Protein AF-A0A0C9ZSY1-F1 (afdb_monomer)

Sequence (92 aa):
MPYTKNSYRRTLRGFKLHNLWAEKHTRAFLDLKAVPVSKPILQAPQYDGSNFVVTSDGCMEGFAAVLSQRVHTQNPSGKWTERLHPIAFASK

Radius of gyration: 19.06 Å; Cα contacts (8 Å, |Δi|>4): 98; chains: 1; bounding box: 41×35×49 Å

pLDDT: mean 91.31, std 8.35, range [53.06, 98.31]

Solvent-accessible surface area (backbone atoms only — not comparable to full-atom values): 5719 Å² total; per-residue (Å²): 133,87,84,47,76,66,58,51,52,50,52,59,72,66,62,70,56,73,91,72,62,47,70,71,52,56,51,53,50,50,52,60,58,47,49,64,76,26,80,87,46,33,40,80,87,69,91,82,80,67,66,77,46,79,51,72,54,73,58,99,90,37,39,37,37,38,37,26,36,73,44,81,45,68,46,99,87,71,49,78,44,77,44,81,29,43,57,48,76,50,75,86

Mean predicted aligned error: 7.26 Å

Nearest PDB structures (foldseek):
  1i3s-assembly2_B  TM=4.459E-01  e=7.425E-01  Autographa californica nucleopolyhedrovirus
  1i4e-assembly1_A  TM=4.531E-01  e=2.472E+00  Autographa californica nucleopolyhedrovirus
  1i3s-assembly1_A  TM=4.491E-01  e=2.472E+00  Autographa californica nucleopolyhedrovirus
  8fl0-assembly1_ND  TM=3.545E-01  e=3.109E+00  Homo sapiens

Organism: NCBI:txid930992

Secondary structure (DSSP, 8-state):
-PPPHHHHHHHHHH--GGGT--HHHHHHHHHHHHGGGSTTTS-----SSPPEEEEEEEETTEEEEEEEEEEEEE-TTS-EEEEEEEEEEEE-

InterPro domains:
  IPR041577 Reverse transcriptase/retrotransposon-derived protein, RNase H-like domain [PF17919] (21-92)
  IPR043502 DNA/RNA polymerase superfamily [SSF56672] (6-91)

Foldseek 3Di:
DDDDPVNVVVVVVPDDCPVVDDPVNVVVVVVVVVVCVDPPQADADDPPPFDWDKDKDDDPVWIKIWIWTWDWDQDPVRDIDIDIHTHDIDID

Structure (mmCIF, N/CA/C/O backbone):
data_AF-A0A0C9ZSY1-F1
#
_entry.id   AF-A0A0C9ZSY1-F1
#
loop_
_atom_site.group_PDB
_atom_site.id
_atom_site.type_symbol
_atom_site.label_atom_id
_atom_site.label_alt_id
_atom_site.label_comp_id
_atom_site.label_asym_id
_atom_site.label_entity_id
_atom_site.label_seq_id
_atom_site.pdbx_PDB_ins_code
_atom_site.Cartn_x
_atom_site.Cartn_y
_atom_site.Cartn_z
_atom_site.occupancy
_atom_site.B_iso_or_equiv
_atom_site.auth_seq_id
_atom_site.auth_comp_id
_atom_site.auth_asym_id
_atom_site.auth_atom_id
_atom_site.pdbx_PDB_model_num
ATOM 1 N N . MET A 1 1 ? 24.385 25.039 -14.041 1.00 53.06 1 MET A N 1
ATOM 2 C CA . MET A 1 1 ? 23.322 24.956 -15.068 1.00 53.06 1 MET A CA 1
ATOM 3 C C . MET A 1 1 ? 22.028 24.507 -14.397 1.00 53.06 1 MET A C 1
ATOM 5 O O . MET A 1 1 ? 22.033 23.408 -13.851 1.00 53.06 1 MET A O 1
ATOM 9 N N . PRO A 1 2 ? 20.962 25.322 -14.348 1.00 63.16 2 PRO A N 1
ATOM 10 C CA . PRO A 1 2 ? 19.705 24.909 -13.725 1.00 63.16 2 PRO A CA 1
ATOM 11 C C . PRO A 1 2 ? 18.953 23.917 -14.629 1.00 63.16 2 PRO A C 1
ATOM 13 O O . PRO A 1 2 ? 18.865 24.107 -15.842 1.00 63.16 2 PRO A O 1
ATOM 16 N N . TYR A 1 3 ? 18.428 22.837 -14.048 1.00 72.12 3 TYR A N 1
ATOM 17 C CA . TYR A 1 3 ? 17.617 21.851 -14.767 1.00 72.12 3 TYR A CA 1
ATOM 18 C C . TYR A 1 3 ? 16.216 22.406 -15.056 1.00 72.12 3 TYR A C 1
ATOM 20 O O . TYR A 1 3 ? 15.571 22.964 -14.172 1.00 72.12 3 TYR A O 1
ATOM 28 N N . THR A 1 4 ? 15.714 22.209 -16.278 1.00 83.88 4 THR A N 1
ATOM 29 C CA . THR A 1 4 ? 14.318 22.504 -16.629 1.00 83.88 4 THR A CA 1
ATOM 30 C C . THR A 1 4 ? 13.476 21.232 -16.514 1.00 83.88 4 THR A C 1
ATOM 32 O O . THR A 1 4 ? 13.973 20.117 -16.676 1.00 83.88 4 THR A O 1
ATOM 35 N N . LYS A 1 5 ? 12.165 21.366 -16.273 1.00 81.62 5 LYS A N 1
ATOM 36 C CA . LYS A 1 5 ? 11.235 20.221 -16.167 1.00 81.62 5 LYS A CA 1
ATOM 37 C C . LYS A 1 5 ? 11.304 19.288 -17.387 1.00 81.62 5 LYS A C 1
ATOM 39 O O . LYS A 1 5 ? 11.187 18.071 -17.250 1.00 81.62 5 LYS A O 1
ATOM 44 N N . ASN A 1 6 ? 11.530 19.855 -18.573 1.00 79.69 6 ASN A N 1
ATOM 45 C CA . ASN A 1 6 ? 11.657 19.103 -19.819 1.00 79.69 6 ASN A CA 1
ATOM 46 C C . ASN A 1 6 ? 12.997 18.366 -19.929 1.00 79.69 6 ASN A C 1
ATOM 48 O O . ASN A 1 6 ? 12.999 17.201 -20.330 1.00 79.69 6 ASN A O 1
ATOM 52 N N . SER A 1 7 ? 14.117 18.990 -19.538 1.00 80.50 7 SER A N 1
ATOM 53 C CA . SER A 1 7 ? 15.414 18.302 -19.542 1.00 80.50 7 SER A CA 1
ATOM 54 C C . SER A 1 7 ? 15.432 17.159 -18.527 1.00 80.50 7 SER A C 1
ATOM 56 O O . SER A 1 7 ? 15.833 16.051 -18.871 1.00 80.50 7 SER A O 1
ATOM 58 N N . TYR A 1 8 ? 14.870 17.376 -17.334 1.00 77.06 8 TYR A N 1
ATOM 59 C CA . TYR A 1 8 ? 14.717 16.344 -16.307 1.00 77.06 8 TYR A CA 1
ATOM 60 C C . TYR A 1 8 ? 13.889 15.141 -16.792 1.00 77.06 8 TYR A C 1
ATOM 62 O O . TYR A 1 8 ? 14.330 13.995 -16.699 1.00 77.06 8 TYR A O 1
ATOM 70 N N . ARG A 1 9 ? 12.713 15.387 -17.390 1.00 81.94 9 AR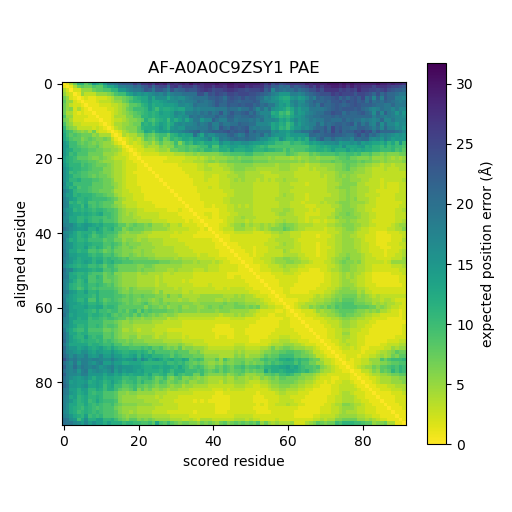G A N 1
ATOM 71 C CA . ARG A 1 9 ? 11.850 14.327 -17.947 1.00 81.94 9 ARG A CA 1
ATOM 72 C C . ARG A 1 9 ? 12.532 13.528 -19.054 1.00 81.94 9 ARG A C 1
ATOM 74 O O . ARG A 1 9 ? 12.360 12.312 -19.120 1.00 81.94 9 ARG A O 1
ATOM 81 N N . ARG A 1 10 ? 13.294 14.193 -19.924 1.00 79.75 10 ARG A N 1
ATOM 82 C CA . ARG A 1 10 ? 14.031 13.536 -21.010 1.00 79.75 10 ARG A CA 1
ATOM 83 C C . ARG A 1 10 ? 15.132 12.627 -20.463 1.00 79.75 10 ARG A C 1
ATOM 85 O O . ARG A 1 10 ? 15.236 11.489 -20.914 1.00 79.75 10 ARG A O 1
ATOM 92 N N . THR A 1 11 ? 15.881 13.090 -19.463 1.00 78.75 11 THR A N 1
ATOM 93 C CA . THR A 1 11 ? 16.916 12.292 -18.789 1.00 78.75 11 THR A CA 1
ATOM 94 C C . THR A 1 11 ? 16.324 11.054 -18.117 1.00 78.75 11 THR A C 1
ATOM 96 O O . THR A 1 11 ? 16.812 9.951 -18.350 1.00 78.75 11 THR A O 1
ATOM 99 N N . LEU A 1 12 ? 15.223 11.196 -17.367 1.00 77.94 12 LEU A N 1
ATOM 100 C CA . LEU A 1 12 ? 14.553 10.052 -16.736 1.00 77.94 12 LEU A CA 1
ATOM 101 C C . LEU A 1 12 ? 14.025 9.030 -17.751 1.00 77.94 12 LEU A C 1
ATOM 103 O O . LEU A 1 12 ? 14.135 7.830 -17.526 1.00 77.94 12 LEU A O 1
ATOM 107 N N . ARG A 1 13 ? 13.471 9.481 -18.883 1.00 77.00 13 ARG A N 1
ATOM 108 C CA . ARG A 1 13 ? 12.982 8.573 -19.938 1.00 77.00 13 ARG A CA 1
ATOM 109 C C . ARG A 1 13 ? 14.113 7.819 -20.647 1.00 77.00 13 ARG A C 1
ATOM 111 O O . ARG A 1 13 ? 13.900 6.689 -21.096 1.00 77.00 13 ARG A O 1
ATOM 118 N N . GLY A 1 14 ? 15.282 8.452 -20.770 1.00 71.31 14 GLY A N 1
ATOM 119 C CA . GLY A 1 14 ? 16.465 7.896 -21.429 1.00 71.31 14 GLY A CA 1
ATOM 120 C C . GLY A 1 14 ? 17.273 6.935 -20.556 1.00 71.31 14 GLY A C 1
ATOM 121 O O . GLY A 1 14 ? 17.901 6.022 -21.087 1.00 71.31 14 GLY A O 1
ATOM 122 N N . PHE A 1 15 ? 17.238 7.092 -19.231 1.00 76.00 15 PHE A N 1
ATOM 123 C CA . PHE A 1 15 ? 17.957 6.207 -18.319 1.00 76.00 15 PHE A CA 1
ATOM 124 C C . PHE A 1 15 ? 17.249 4.849 -18.208 1.00 76.00 15 PHE A C 1
ATOM 126 O O . PHE A 1 15 ? 16.235 4.698 -17.52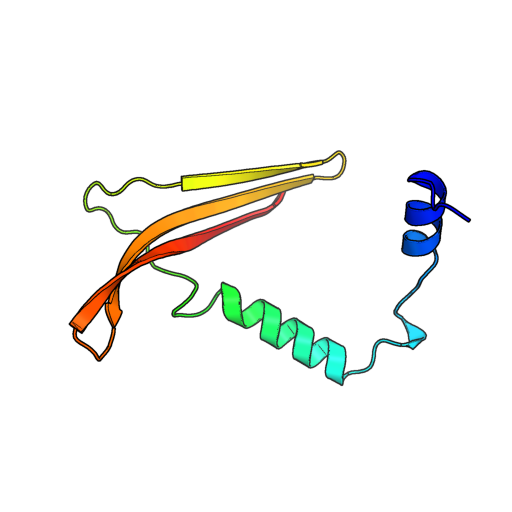7 1.00 76.00 15 PHE A O 1
ATOM 133 N N . LYS A 1 16 ? 17.766 3.841 -18.917 1.00 78.75 16 LYS A N 1
ATOM 134 C CA . LYS A 1 16 ? 17.229 2.477 -18.891 1.00 78.75 16 LYS A CA 1
ATOM 135 C C . LYS A 1 16 ? 17.968 1.647 -17.852 1.00 78.75 16 LYS A C 1
ATOM 137 O O . LYS A 1 16 ? 19.138 1.327 -18.029 1.00 78.75 16 LYS A O 1
ATOM 142 N N . LEU A 1 17 ? 17.248 1.217 -16.821 1.00 83.25 17 LEU A N 1
ATOM 143 C CA . LEU A 1 17 ? 17.793 0.340 -15.785 1.00 83.25 17 LEU A CA 1
ATOM 144 C C . LEU A 1 17 ? 18.088 -1.082 -16.274 1.00 83.25 17 LEU A C 1
ATOM 146 O O . LEU A 1 17 ? 18.732 -1.812 -15.541 1.00 83.25 17 LEU A O 1
ATOM 150 N N . HIS A 1 18 ? 17.663 -1.484 -17.478 1.00 83.75 18 HIS A N 1
ATOM 151 C CA . HIS A 1 18 ? 17.725 -2.887 -17.911 1.00 83.75 18 HIS A CA 1
ATOM 152 C C . HIS A 1 18 ? 19.125 -3.519 -17.782 1.00 83.75 18 HIS A C 1
ATOM 154 O O . HIS A 1 18 ? 19.241 -4.602 -17.227 1.00 83.75 18 HIS A O 1
ATOM 160 N N . ASN A 1 19 ? 20.185 -2.807 -18.182 1.00 88.88 19 ASN A N 1
ATOM 161 C CA . ASN A 1 19 ? 21.572 -3.286 -18.083 1.00 88.88 19 ASN A CA 1
ATOM 162 C C . ASN A 1 19 ? 22.158 -3.210 -16.665 1.00 88.88 19 ASN A C 1
ATOM 164 O O . ASN A 1 19 ? 23.209 -3.781 -16.400 1.00 88.88 19 ASN A O 1
ATOM 168 N N . LEU A 1 20 ? 21.506 -2.479 -15.759 1.00 90.88 20 LEU A N 1
ATOM 169 C CA . LEU A 1 20 ? 21.905 -2.327 -14.356 1.00 90.88 20 LEU A CA 1
ATOM 170 C C . LEU A 1 20 ? 21.024 -3.171 -13.419 1.00 90.88 20 LEU A C 1
ATOM 172 O O . LEU A 1 20 ? 21.304 -3.290 -12.224 1.00 90.88 20 LEU A O 1
ATOM 176 N N . TRP A 1 21 ? 19.940 -3.747 -13.941 1.00 93.38 21 TRP A N 1
ATOM 177 C CA . TRP A 1 21 ? 18.968 -4.512 -13.182 1.00 93.38 21 TRP A CA 1
ATOM 178 C C . TRP A 1 21 ? 19.454 -5.948 -12.998 1.00 93.38 21 TRP A C 1
ATOM 180 O O . TRP A 1 21 ? 19.232 -6.820 -13.831 1.00 93.38 21 TRP A O 1
ATOM 190 N N . ALA A 1 22 ? 20.129 -6.190 -11.881 1.00 96.06 22 ALA A N 1
ATOM 191 C CA . ALA A 1 22 ? 20.527 -7.521 -11.455 1.00 96.06 22 ALA A CA 1
ATOM 192 C C . ALA A 1 22 ? 19.417 -8.236 -10.664 1.00 96.06 22 ALA A C 1
ATOM 194 O O . ALA A 1 22 ? 18.504 -7.611 -10.121 1.00 96.06 22 ALA A O 1
ATOM 195 N N . GLU A 1 23 ? 19.559 -9.551 -10.507 1.00 96.19 23 GLU A N 1
ATOM 196 C CA . GLU A 1 23 ? 18.643 -10.414 -9.747 1.00 96.19 23 GLU A CA 1
ATOM 197 C C . GLU A 1 23 ? 18.372 -9.908 -8.318 1.00 96.19 23 GLU A C 1
ATOM 199 O O . GLU A 1 23 ? 17.229 -9.903 -7.858 1.00 96.19 23 GLU A O 1
ATOM 204 N N . LYS A 1 24 ? 19.399 -9.376 -7.639 1.00 96.88 24 LYS A N 1
ATOM 205 C CA . LYS A 1 24 ? 19.255 -8.771 -6.304 1.00 96.88 24 LYS A CA 1
ATOM 206 C C . LYS A 1 24 ? 18.228 -7.631 -6.262 1.00 96.88 24 LYS A C 1
ATOM 208 O O . LYS A 1 24 ? 17.570 -7.448 -5.243 1.00 96.88 24 LYS A O 1
ATOM 213 N N . HIS A 1 25 ? 18.069 -6.880 -7.355 1.00 96.31 25 HIS A N 1
ATOM 214 C CA . HIS A 1 25 ? 17.084 -5.802 -7.448 1.00 96.31 25 HIS A CA 1
ATOM 215 C C . HIS A 1 25 ? 15.674 -6.362 -7.631 1.00 96.31 25 HIS A C 1
ATOM 217 O O . HIS A 1 25 ? 14.748 -5.861 -7.002 1.00 96.31 25 HIS A O 1
ATOM 223 N N . THR A 1 26 ? 15.510 -7.437 -8.414 1.00 95.81 26 THR A N 1
ATOM 224 C CA . THR A 1 26 ? 14.233 -8.163 -8.502 1.00 95.81 26 THR A CA 1
ATOM 225 C C . THR A 1 26 ? 13.805 -8.658 -7.129 1.00 95.81 26 THR A C 1
ATOM 227 O O . THR A 1 26 ? 12.671 -8.417 -6.726 1.00 95.81 26 THR A O 1
ATOM 230 N N . ARG A 1 27 ? 14.719 -9.290 -6.384 1.00 97.50 27 ARG A N 1
ATOM 231 C CA . ARG A 1 27 ? 14.430 -9.776 -5.032 1.00 97.50 27 ARG A CA 1
ATOM 232 C C . ARG A 1 27 ? 14.013 -8.640 -4.102 1.00 97.50 27 ARG A C 1
ATOM 234 O O . ARG A 1 27 ? 12.925 -8.696 -3.546 1.00 97.50 27 ARG A O 1
ATOM 241 N N . ALA A 1 28 ? 14.806 -7.571 -4.034 1.00 97.12 28 ALA A N 1
ATOM 242 C CA . ALA A 1 28 ? 14.469 -6.403 -3.223 1.00 97.12 28 ALA A CA 1
ATOM 243 C C . ALA A 1 28 ? 13.120 -5.776 -3.624 1.00 97.12 28 ALA A C 1
ATOM 245 O O . ALA A 1 28 ? 12.343 -5.374 -2.764 1.00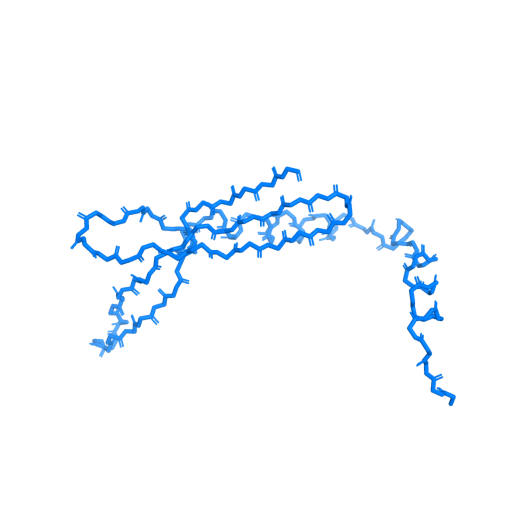 97.12 28 ALA A O 1
ATOM 246 N N . PHE A 1 29 ? 12.808 -5.709 -4.920 1.00 95.56 29 PHE A N 1
ATOM 247 C CA . PHE A 1 29 ? 11.531 -5.189 -5.405 1.00 95.56 29 PHE A CA 1
ATOM 248 C C . PHE A 1 29 ? 10.344 -6.075 -5.007 1.00 95.56 29 PHE A C 1
ATOM 250 O O . PHE A 1 29 ? 9.297 -5.557 -4.623 1.00 95.56 29 PHE A O 1
ATOM 257 N N . LEU A 1 30 ? 10.498 -7.400 -5.077 1.00 97.25 30 LEU A N 1
ATOM 258 C CA . LEU A 1 30 ? 9.476 -8.345 -4.626 1.00 97.25 30 LEU A CA 1
ATOM 259 C C . LEU A 1 30 ? 9.277 -8.271 -3.110 1.00 97.25 30 LEU A C 1
ATOM 261 O O . LEU A 1 30 ? 8.133 -8.208 -2.663 1.00 97.25 30 LEU A O 1
ATOM 265 N N . ASP A 1 31 ? 10.361 -8.180 -2.339 1.00 96.81 31 ASP A N 1
ATOM 266 C CA . ASP A 1 31 ? 10.302 -8.001 -0.885 1.00 96.81 31 ASP A CA 1
ATOM 267 C C . ASP A 1 31 ? 9.548 -6.705 -0.538 1.00 96.81 31 ASP A C 1
ATOM 269 O O . ASP A 1 31 ? 8.612 -6.708 0.263 1.00 96.81 31 ASP A O 1
ATOM 273 N N . LEU A 1 32 ? 9.870 -5.601 -1.222 1.00 96.44 32 LEU A N 1
ATOM 274 C CA . LEU A 1 32 ? 9.176 -4.322 -1.057 1.00 96.44 32 LEU A CA 1
ATOM 275 C C . LEU A 1 32 ? 7.704 -4.374 -1.475 1.00 96.44 32 LEU A C 1
ATOM 277 O O . LEU A 1 32 ? 6.901 -3.650 -0.898 1.00 96.44 32 LEU A O 1
ATOM 281 N N . LYS A 1 33 ? 7.329 -5.208 -2.450 1.00 95.06 33 LYS A N 1
ATOM 282 C CA . LYS A 1 33 ? 5.922 -5.432 -2.817 1.00 95.06 33 LYS A CA 1
ATOM 283 C C . LYS A 1 33 ? 5.172 -6.267 -1.786 1.00 95.06 33 LYS A C 1
ATOM 285 O O . LYS A 1 33 ? 3.981 -6.038 -1.594 1.00 95.06 33 LYS A O 1
ATOM 290 N N . ALA A 1 34 ? 5.845 -7.207 -1.127 1.00 96.62 34 ALA A N 1
ATOM 291 C CA . ALA A 1 34 ? 5.241 -8.064 -0.114 1.00 96.62 34 ALA A CA 1
ATOM 292 C C . ALA A 1 34 ? 4.927 -7.302 1.184 1.00 96.62 34 ALA A C 1
ATOM 294 O O . ALA A 1 34 ? 3.887 -7.535 1.801 1.00 96.62 34 ALA A O 1
ATOM 295 N N . VAL A 1 35 ? 5.790 -6.361 1.583 1.00 96.12 35 VAL A N 1
ATOM 296 C CA . VAL A 1 35 ? 5.624 -5.555 2.807 1.00 96.12 35 VAL A CA 1
ATOM 297 C C . VAL A 1 35 ? 4.257 -4.848 2.905 1.00 96.12 35 VAL A C 1
ATOM 299 O O . VAL A 1 35 ? 3.578 -5.050 3.912 1.00 96.12 35 VAL A O 1
ATOM 302 N N . PRO A 1 36 ? 3.794 -4.048 1.920 1.00 94.44 36 PRO A N 1
ATOM 303 C CA . PRO A 1 36 ? 2.542 -3.299 2.033 1.00 94.44 36 PRO A CA 1
ATOM 304 C C . PRO A 1 36 ? 1.286 -4.172 2.024 1.00 94.44 36 PRO A C 1
ATOM 306 O O . PRO A 1 36 ? 0.2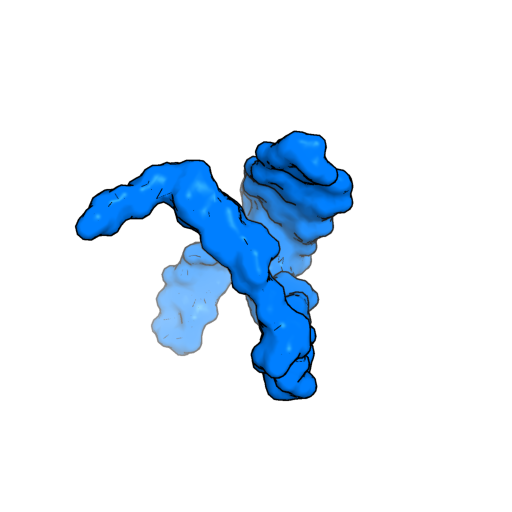44 -3.714 2.483 1.00 94.44 36 PRO A O 1
ATOM 309 N N . VAL A 1 37 ? 1.372 -5.411 1.529 1.00 94.88 37 VAL A N 1
ATOM 310 C CA . VAL A 1 37 ? 0.250 -6.368 1.497 1.00 94.88 37 VAL A CA 1
ATOM 311 C C . VAL A 1 37 ? 0.282 -7.363 2.661 1.00 94.88 37 VAL A C 1
ATOM 313 O O . VAL A 1 37 ? -0.531 -8.282 2.712 1.00 94.88 37 VAL A O 1
ATOM 316 N N . SER A 1 38 ? 1.207 -7.183 3.606 1.00 95.12 38 SER A N 1
ATOM 317 C CA . SER A 1 38 ? 1.387 -8.060 4.763 1.00 95.12 38 SER A CA 1
ATOM 318 C C . SER A 1 38 ? 1.099 -7.329 6.072 1.00 95.12 38 SER A C 1
ATOM 320 O O . SER A 1 38 ? 1.207 -6.102 6.171 1.00 95.12 38 SER A O 1
ATOM 322 N N . LYS A 1 39 ? 0.779 -8.089 7.126 1.00 90.62 39 LYS A N 1
ATOM 323 C CA . LYS A 1 39 ? 0.742 -7.544 8.489 1.00 90.62 39 LYS A CA 1
ATOM 324 C C . LYS A 1 39 ? 2.158 -7.117 8.918 1.00 90.62 39 LYS A C 1
ATOM 326 O O . LYS A 1 39 ? 3.119 -7.792 8.557 1.00 90.62 39 LYS A O 1
ATOM 331 N N . PRO A 1 40 ? 2.308 -6.032 9.700 1.00 91.00 40 PRO A N 1
ATOM 332 C CA . PRO A 1 40 ? 1.256 -5.199 10.291 1.00 91.00 40 PRO A CA 1
ATOM 333 C C . PRO A 1 40 ? 0.830 -4.005 9.415 1.00 91.00 40 PRO A C 1
ATOM 335 O O . PRO A 1 40 ? 0.087 -3.150 9.898 1.00 91.00 40 PRO A O 1
ATOM 338 N N . ILE A 1 41 ? 1.326 -3.900 8.174 1.00 93.75 41 ILE A N 1
ATOM 339 C CA . ILE A 1 41 ? 1.037 -2.760 7.296 1.00 93.75 41 ILE A CA 1
ATOM 340 C C . ILE A 1 41 ? -0.412 -2.823 6.826 1.00 93.75 41 ILE A C 1
ATOM 342 O O . ILE A 1 41 ? -1.184 -1.932 7.174 1.00 93.75 41 ILE A O 1
ATOM 346 N N . LEU A 1 42 ? -0.785 -3.891 6.117 1.00 95.81 42 LEU A N 1
ATOM 347 C CA . LEU A 1 42 ? -2.167 -4.136 5.722 1.00 95.81 42 LEU A CA 1
ATOM 348 C C . LEU A 1 42 ? -2.983 -4.565 6.944 1.00 95.81 42 LEU A C 1
ATOM 350 O O . LEU A 1 42 ? -2.619 -5.515 7.645 1.00 95.81 42 LEU A O 1
ATOM 354 N N . GLN A 1 43 ? -4.087 -3.868 7.188 1.00 95.81 43 GLN A N 1
ATOM 355 C CA . GLN A 1 43 ? -5.012 -4.161 8.277 1.00 95.81 43 GLN A CA 1
ATOM 356 C C . GLN A 1 43 ? -6.379 -4.563 7.728 1.00 95.81 43 GLN A C 1
ATOM 358 O O . GLN A 1 43 ? -6.781 -4.158 6.639 1.00 95.81 43 GLN A O 1
ATOM 363 N N . ALA A 1 44 ? -7.098 -5.377 8.500 1.00 95.31 44 ALA A N 1
ATOM 364 C CA . ALA A 1 44 ? -8.500 -5.652 8.219 1.00 95.31 44 ALA A CA 1
ATOM 365 C C . ALA A 1 44 ? -9.345 -4.396 8.510 1.00 95.31 44 ALA A C 1
ATOM 367 O O . ALA A 1 44 ? -8.985 -3.629 9.409 1.00 95.31 44 ALA A O 1
ATOM 368 N N . PRO A 1 45 ? -10.462 -4.186 7.791 1.00 96.12 45 PRO A N 1
ATOM 369 C CA . PRO A 1 45 ? -11.368 -3.085 8.091 1.00 96.12 45 PRO A CA 1
ATOM 370 C C . PRO A 1 45 ? -11.980 -3.240 9.490 1.00 96.12 45 PRO A C 1
ATOM 372 O O . PRO A 1 45 ? -12.318 -4.348 9.912 1.00 96.12 45 PRO A O 1
ATOM 375 N N . GLN A 1 46 ? -12.149 -2.119 10.187 1.00 94.81 46 GLN A N 1
ATOM 376 C CA . GLN A 1 46 ? -12.844 -2.023 11.470 1.00 94.81 46 GLN A CA 1
ATOM 377 C C . GLN A 1 46 ? -14.211 -1.371 11.248 1.00 94.81 46 GLN A C 1
ATOM 379 O O . GLN A 1 46 ? -14.310 -0.289 10.674 1.00 94.81 46 GLN A O 1
ATOM 384 N N . TYR A 1 47 ? -15.276 -2.045 11.682 1.00 95.19 47 TYR A N 1
ATOM 385 C CA . TYR A 1 47 ? -16.663 -1.583 11.540 1.00 95.19 47 TYR A CA 1
ATOM 386 C C . TYR A 1 47 ? -17.213 -1.065 12.876 1.00 95.19 47 TYR A C 1
ATOM 388 O O . TYR A 1 47 ? -18.307 -1.424 13.297 1.00 95.19 47 TYR A O 1
ATOM 396 N N . ASP A 1 48 ? -16.424 -0.246 13.564 1.00 94.06 48 ASP A N 1
ATOM 397 C CA . ASP A 1 48 ? -16.699 0.305 14.898 1.00 94.06 48 ASP A CA 1
ATOM 398 C C . ASP A 1 48 ? -17.171 1.772 14.864 1.00 94.06 48 ASP A C 1
ATOM 400 O O . ASP A 1 48 ? -17.272 2.430 15.897 1.00 94.06 48 ASP A O 1
ATOM 404 N N . GLY A 1 49 ? -17.458 2.294 13.669 1.00 94.06 49 GLY A N 1
ATOM 405 C CA . GLY A 1 49 ? -17.784 3.702 13.440 1.00 94.06 49 GLY A CA 1
ATOM 406 C C . GLY A 1 49 ? -16.570 4.577 13.120 1.00 94.06 49 GLY A C 1
ATOM 407 O O . GLY A 1 49 ? -16.744 5.762 12.834 1.00 94.06 49 GLY A O 1
ATOM 408 N N . SER A 1 50 ? -15.351 4.024 13.110 1.00 92.88 50 SER A N 1
ATOM 409 C CA . SER A 1 50 ? -14.168 4.744 12.638 1.00 92.88 50 SER A CA 1
ATOM 410 C C . SER A 1 50 ? -14.243 5.063 11.140 1.00 92.88 50 SER A C 1
ATOM 412 O O . SER A 1 50 ? -14.699 4.275 10.306 1.00 92.88 50 SER A O 1
ATOM 414 N N . ASN A 1 51 ? -13.764 6.254 10.779 1.00 96.94 51 ASN A N 1
ATOM 415 C CA . ASN A 1 51 ? -13.832 6.740 9.405 1.00 96.94 51 ASN A CA 1
ATOM 416 C C . ASN A 1 51 ? -12.853 6.007 8.486 1.00 96.94 51 ASN A C 1
ATOM 418 O O . ASN A 1 51 ? -11.657 5.908 8.775 1.00 96.94 51 ASN A O 1
ATOM 422 N N . PHE A 1 52 ? -13.347 5.621 7.313 1.00 97.94 52 PHE A N 1
ATOM 423 C CA . PHE A 1 52 ? -12.508 5.254 6.181 1.00 97.94 52 PHE A CA 1
ATOM 424 C C . PHE A 1 52 ? -11.944 6.506 5.499 1.00 97.94 52 PHE A C 1
ATOM 426 O O . PHE A 1 52 ? -12.634 7.512 5.337 1.00 97.94 52 PHE A O 1
ATOM 433 N N . VAL A 1 53 ? -10.687 6.428 5.068 1.00 98.12 53 VAL A N 1
ATOM 434 C CA . VAL A 1 53 ? -9.993 7.471 4.307 1.00 98.12 53 VAL A CA 1
ATOM 435 C C . VAL A 1 53 ? -9.658 6.916 2.931 1.00 98.12 53 VAL A C 1
ATOM 437 O O . VAL A 1 53 ? -8.989 5.888 2.820 1.00 98.12 53 VAL A O 1
ATOM 440 N N . VAL A 1 54 ? -10.109 7.607 1.887 1.00 98.19 54 VAL A N 1
ATOM 441 C CA . VAL A 1 54 ? -9.749 7.305 0.501 1.00 98.19 54 VAL A CA 1
ATOM 442 C C . VAL A 1 54 ? -8.737 8.338 0.035 1.00 98.19 54 VAL A C 1
ATOM 444 O O . VAL A 1 54 ? -9.037 9.530 -0.004 1.00 98.19 54 VAL A O 1
ATOM 447 N N . THR A 1 55 ? -7.554 7.871 -0.347 1.00 98.25 55 THR A N 1
ATOM 448 C CA . THR A 1 55 ? -6.555 8.683 -1.047 1.00 98.25 55 THR A CA 1
ATOM 449 C C . THR A 1 55 ? -6.491 8.200 -2.482 1.00 98.25 55 THR A C 1
ATOM 451 O O . THR A 1 55 ? -6.218 7.024 -2.708 1.00 98.25 55 THR A O 1
ATOM 454 N N . SER A 1 56 ? -6.722 9.083 -3.447 1.00 97.75 56 SER A N 1
ATOM 455 C CA . SER A 1 56 ? -6.654 8.748 -4.867 1.00 97.75 56 SER A CA 1
ATOM 456 C C . SER A 1 56 ? -5.781 9.719 -5.643 1.00 97.75 56 SER A C 1
ATOM 458 O O . SER A 1 56 ? -5.764 10.909 -5.336 1.00 97.75 56 SER A O 1
ATOM 460 N N . ASP A 1 57 ? -5.120 9.215 -6.677 1.00 97.75 57 ASP A N 1
ATOM 461 C CA . ASP A 1 57 ? -4.358 10.012 -7.632 1.00 97.75 57 ASP A CA 1
ATOM 462 C C . ASP A 1 57 ? -4.622 9.492 -9.050 1.00 97.75 57 ASP A C 1
ATOM 464 O O . ASP A 1 57 ? -4.813 8.294 -9.270 1.00 97.75 57 ASP A O 1
ATOM 468 N N . GLY A 1 58 ? -4.666 10.406 -10.011 1.00 95.50 58 GLY A N 1
ATOM 469 C CA . GLY A 1 58 ? -4.996 10.125 -11.396 1.00 95.50 58 GLY A CA 1
ATOM 470 C C . GLY A 1 58 ? -4.086 10.882 -12.346 1.00 95.50 58 GLY A C 1
ATOM 471 O O . GLY A 1 58 ? -3.762 12.051 -12.143 1.00 95.50 58 GLY A O 1
ATOM 472 N N . CYS A 1 59 ? -3.707 10.225 -13.434 1.00 93.19 59 CYS A N 1
ATOM 473 C CA . CYS A 1 59 ? -2.993 10.846 -14.536 1.00 93.19 59 CYS A CA 1
ATOM 474 C C . CYS A 1 59 ? -3.605 10.436 -15.881 1.00 93.19 59 CYS A C 1
ATOM 476 O O . CYS A 1 59 ? -4.587 9.703 -15.943 1.00 93.19 59 CYS A O 1
ATOM 478 N N . MET A 1 60 ? -3.015 10.919 -16.975 1.00 93.75 60 MET A N 1
ATOM 479 C CA . MET A 1 60 ? -3.492 10.640 -18.334 1.00 93.75 60 MET A CA 1
ATOM 480 C C . MET A 1 60 ? -3.546 9.138 -18.666 1.00 93.75 60 MET A C 1
ATOM 482 O O . MET A 1 60 ? -4.321 8.738 -19.526 1.00 93.75 60 MET A O 1
ATOM 486 N N . GLU A 1 61 ? -2.718 8.323 -18.012 1.00 93.50 61 GLU A N 1
AT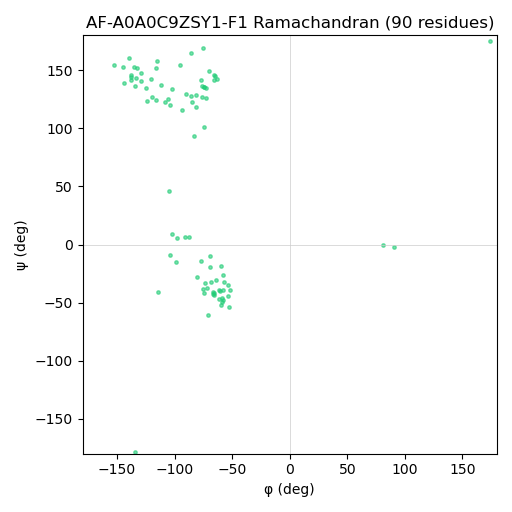OM 487 C CA . GLU A 1 61 ? -2.574 6.892 -18.305 1.00 93.50 61 GLU A CA 1
ATOM 488 C C . GLU A 1 61 ? -3.375 5.990 -17.357 1.00 93.50 61 GLU A C 1
ATOM 490 O O . GLU A 1 61 ? -3.563 4.820 -17.672 1.00 93.50 61 GLU A O 1
ATOM 495 N N . GLY A 1 62 ? -3.849 6.499 -16.217 1.00 93.25 62 GLY A N 1
ATOM 496 C CA . GLY A 1 62 ? -4.547 5.664 -15.241 1.00 93.25 62 GLY A CA 1
ATOM 497 C C . GLY A 1 62 ? -4.883 6.368 -13.932 1.00 93.25 62 GLY A C 1
ATOM 498 O O . GLY A 1 62 ? -4.501 7.518 -13.696 1.00 93.25 62 GLY A O 1
ATOM 499 N N . PHE A 1 63 ? -5.600 5.650 -13.074 1.00 95.75 63 PHE A N 1
ATOM 500 C CA . PHE A 1 63 ? -6.104 6.111 -11.786 1.00 95.75 63 PHE A CA 1
ATOM 501 C C . PHE A 1 63 ? -5.844 5.068 -10.700 1.00 95.75 63 PHE A C 1
ATOM 503 O O . PHE A 1 63 ? -6.086 3.876 -10.890 1.00 95.75 63 PHE A O 1
ATOM 510 N N . ALA A 1 64 ? -5.390 5.511 -9.533 1.00 97.31 64 ALA A N 1
ATOM 511 C CA . ALA A 1 64 ? -5.116 4.641 -8.399 1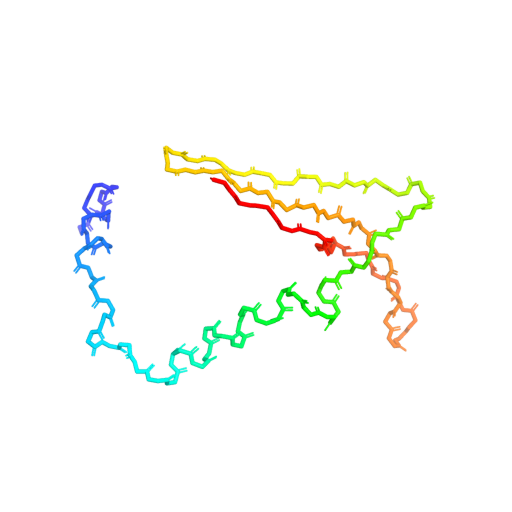.00 97.31 64 ALA A CA 1
ATOM 512 C C . ALA A 1 64 ? -5.723 5.197 -7.112 1.00 97.31 64 ALA A C 1
ATOM 514 O O . ALA A 1 64 ? -5.873 6.407 -6.941 1.00 97.31 64 ALA A O 1
ATOM 515 N N . ALA A 1 65 ? -6.057 4.300 -6.188 1.00 98.06 65 ALA A N 1
ATOM 516 C CA . ALA A 1 65 ? -6.568 4.663 -4.877 1.00 98.06 65 ALA A CA 1
ATOM 517 C C . ALA A 1 65 ? -6.088 3.707 -3.779 1.00 98.06 65 ALA A C 1
ATOM 519 O O . ALA A 1 65 ? -5.834 2.524 -4.015 1.00 98.06 65 ALA A O 1
ATOM 520 N N . VAL A 1 66 ? -6.013 4.232 -2.558 1.00 98.19 66 VAL A N 1
ATOM 521 C CA . VAL A 1 66 ? -5.764 3.483 -1.325 1.00 98.19 66 VAL A CA 1
ATOM 522 C C . VAL A 1 66 ? -6.903 3.767 -0.356 1.00 98.19 66 VAL A C 1
ATOM 524 O O . VAL A 1 66 ? -7.157 4.921 -0.006 1.00 98.19 66 VAL A O 1
ATOM 527 N N . LEU A 1 67 ? -7.573 2.707 0.091 1.00 98.31 67 LEU A N 1
ATOM 528 C CA . LEU A 1 67 ? -8.522 2.754 1.198 1.00 98.31 67 LEU A CA 1
ATOM 529 C C . LEU A 1 67 ? -7.760 2.483 2.494 1.00 98.31 67 LEU A C 1
ATOM 531 O O . LEU A 1 67 ? -7.027 1.499 2.572 1.00 98.31 67 LEU A O 1
ATOM 535 N N . SER A 1 68 ? -7.931 3.334 3.501 1.00 98.25 68 SER A N 1
ATOM 536 C CA . SER A 1 68 ? -7.219 3.241 4.779 1.00 98.25 68 SER A CA 1
ATOM 537 C C . SER A 1 68 ? -8.124 3.543 5.976 1.00 98.25 68 SER A C 1
ATOM 539 O O . SER A 1 68 ? -9.143 4.213 5.825 1.00 98.25 68 SER A O 1
ATOM 541 N N . GLN A 1 69 ? -7.728 3.110 7.174 1.00 97.81 69 GLN A N 1
ATOM 542 C CA . GLN A 1 69 ? -8.335 3.523 8.451 1.00 97.81 69 GLN A CA 1
ATOM 543 C C . GLN A 1 69 ? -7.266 3.853 9.490 1.00 97.81 69 GLN A C 1
ATOM 545 O O . GLN A 1 69 ? -6.142 3.347 9.439 1.00 97.81 69 GLN A O 1
ATOM 550 N N . ARG A 1 70 ? -7.612 4.737 10.431 1.00 96.06 70 ARG A N 1
ATOM 551 C CA . ARG A 1 70 ? -6.780 5.016 11.606 1.00 96.06 70 ARG A CA 1
ATOM 552 C C . ARG A 1 70 ? -6.926 3.869 12.598 1.00 96.06 70 ARG A C 1
ATOM 554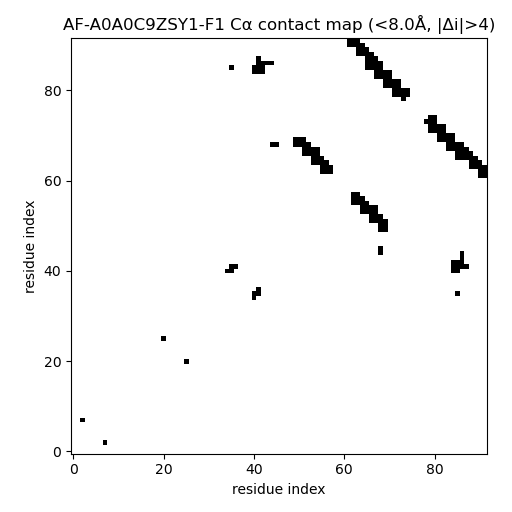 O O . ARG A 1 70 ? -8.039 3.525 12.966 1.00 96.06 70 ARG A O 1
ATOM 561 N N . VAL A 1 71 ? -5.805 3.300 13.028 1.00 92.88 71 VAL A N 1
ATOM 562 C CA . VAL A 1 71 ? -5.758 2.215 14.010 1.00 92.88 71 VAL A CA 1
ATOM 563 C C . VAL A 1 71 ? -4.952 2.674 15.217 1.00 92.88 71 VAL A C 1
ATOM 565 O O . VAL A 1 71 ? -3.804 3.113 15.086 1.00 92.88 71 VAL A O 1
ATOM 568 N N . HIS A 1 72 ? -5.549 2.541 16.399 1.00 90.88 72 HIS A N 1
ATOM 569 C CA . HIS A 1 72 ? -4.866 2.746 17.668 1.00 90.88 72 HIS A CA 1
ATOM 570 C C . HIS A 1 72 ? -4.152 1.461 18.077 1.00 90.88 72 HIS A C 1
ATOM 572 O O . HIS A 1 72 ? -4.763 0.406 18.225 1.00 90.88 72 HIS A O 1
ATOM 578 N N . THR A 1 73 ? -2.843 1.547 18.274 1.00 88.69 73 THR A N 1
ATOM 579 C CA . THR A 1 73 ? -2.026 0.441 18.776 1.00 88.69 73 THR A CA 1
ATOM 580 C C . THR A 1 73 ? -1.260 0.890 20.004 1.00 88.69 73 THR A C 1
ATOM 582 O O . THR A 1 73 ? -0.678 1.978 20.033 1.00 88.69 73 THR A O 1
ATOM 585 N N . GLN A 1 74 ? -1.264 0.045 21.030 1.00 90.81 74 GLN A N 1
ATOM 586 C CA . GLN A 1 74 ? -0.432 0.232 22.205 1.00 90.81 74 GLN A CA 1
ATOM 587 C C . GLN A 1 74 ? 0.939 -0.383 21.929 1.00 90.81 74 GLN A C 1
ATOM 589 O O . GLN A 1 74 ? 1.043 -1.531 21.496 1.00 90.81 74 GLN A O 1
ATOM 594 N N . ASN A 1 75 ? 2.001 0.386 22.139 1.00 85.12 75 ASN A N 1
ATOM 595 C CA . ASN A 1 75 ? 3.352 -0.149 22.052 1.00 85.12 75 ASN A CA 1
ATOM 596 C C . ASN A 1 75 ? 3.683 -0.991 23.311 1.00 85.12 75 ASN A C 1
ATOM 598 O O . ASN A 1 75 ? 2.966 -0.916 24.312 1.00 85.12 75 ASN A O 1
ATOM 602 N N . PRO A 1 76 ? 4.799 -1.746 23.322 1.00 90.44 76 PRO A N 1
ATOM 603 C CA . PRO A 1 76 ? 5.200 -2.531 24.495 1.00 90.44 76 PRO A CA 1
ATOM 604 C C . PRO A 1 76 ? 5.431 -1.710 25.774 1.00 90.44 76 PRO A C 1
ATOM 606 O O . PRO A 1 76 ? 5.417 -2.267 26.864 1.00 90.44 76 PRO A O 1
ATOM 609 N N . SER A 1 77 ? 5.631 -0.390 25.664 1.00 91.06 77 SER A N 1
ATOM 610 C CA . SER A 1 77 ? 5.773 0.510 26.815 1.00 91.06 77 SER A CA 1
ATOM 611 C C . SER A 1 77 ? 4.431 1.040 27.344 1.00 91.06 77 SER A C 1
ATOM 613 O O . SER A 1 77 ? 4.429 1.952 28.165 1.00 91.06 77 SER A O 1
ATOM 615 N N . GLY A 1 78 ? 3.293 0.559 26.831 1.00 90.88 78 GLY A N 1
ATOM 616 C CA . GLY A 1 78 ? 1.956 0.997 27.239 1.00 90.88 78 GLY A CA 1
ATOM 617 C C . GLY A 1 78 ? 1.474 2.307 26.598 1.00 90.88 78 GLY A C 1
ATOM 618 O O . GLY A 1 78 ? 0.347 2.736 26.848 1.00 90.88 78 GLY A O 1
ATOM 619 N N . LYS A 1 79 ? 2.283 2.948 25.748 1.00 93.81 79 LYS A N 1
ATOM 620 C CA . LYS A 1 79 ? 1.931 4.195 25.060 1.00 93.81 79 LYS A CA 1
ATOM 621 C C 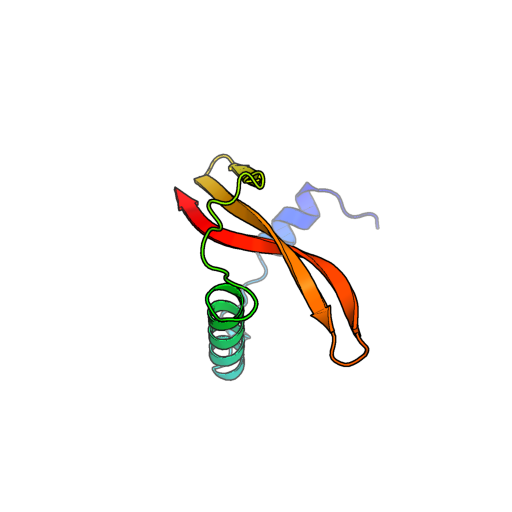. LYS A 1 79 ? 1.082 3.900 23.827 1.00 93.81 79 LYS A C 1
ATOM 623 O O . LYS A 1 79 ? 1.473 3.123 22.956 1.00 93.81 79 LYS A O 1
ATOM 628 N N . TRP A 1 80 ? -0.047 4.589 23.724 1.00 93.25 80 TRP A N 1
ATOM 629 C CA . TRP A 1 80 ? -0.905 4.543 22.547 1.00 93.25 80 TRP A CA 1
ATOM 630 C C . TRP A 1 80 ? -0.330 5.370 21.398 1.00 93.25 80 TRP A C 1
ATOM 632 O O . TRP A 1 80 ? 0.142 6.493 21.585 1.00 93.25 80 TRP A O 1
ATOM 642 N N . THR A 1 81 ? -0.390 4.806 20.196 1.00 91.75 81 THR A N 1
ATOM 643 C CA . THR A 1 81 ? -0.104 5.504 18.944 1.00 91.75 81 THR A CA 1
ATOM 644 C C . THR A 1 81 ? -1.242 5.279 17.967 1.00 91.75 81 THR A C 1
ATOM 646 O O . THR A 1 81 ? -1.784 4.180 17.887 1.00 91.75 81 THR A O 1
ATOM 649 N N . GLU A 1 82 ? -1.596 6.319 17.226 1.00 92.44 82 GLU A N 1
ATOM 650 C CA . GLU A 1 82 ? -2.535 6.233 16.116 1.00 92.44 82 GLU A CA 1
ATOM 651 C C . GLU A 1 82 ? -1.746 6.240 14.807 1.00 92.44 82 GLU A C 1
ATOM 653 O O . GLU A 1 82 ? -0.824 7.045 14.633 1.00 92.44 82 GLU A O 1
ATOM 658 N N . ARG A 1 83 ? -2.087 5.335 13.888 1.00 93.44 83 ARG A N 1
ATOM 659 C CA . ARG A 1 83 ? -1.503 5.297 12.545 1.00 93.44 83 ARG A CA 1
ATOM 660 C C . ARG A 1 83 ? -2.571 5.036 11.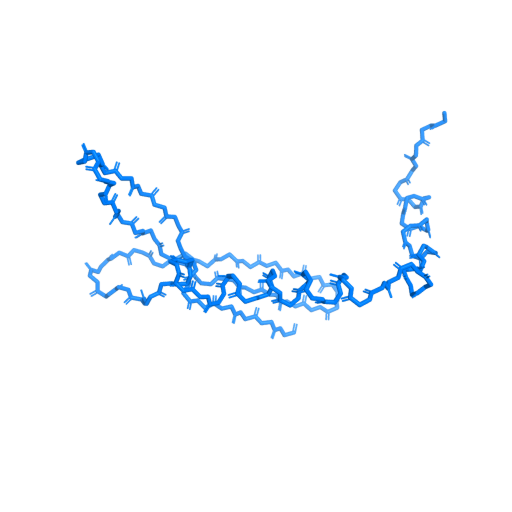501 1.00 93.44 83 ARG A C 1
ATOM 662 O O . ARG A 1 83 ? -3.507 4.285 11.745 1.00 93.44 83 ARG A O 1
ATOM 669 N N . LEU A 1 84 ? -2.407 5.634 10.326 1.00 96.12 84 LEU A N 1
ATOM 670 C CA . LEU A 1 84 ? -3.231 5.330 9.163 1.00 96.12 84 LEU A CA 1
ATOM 671 C C . LEU A 1 84 ? -2.687 4.063 8.491 1.00 96.12 84 LEU A C 1
ATOM 673 O O . LEU A 1 84 ? -1.539 4.049 8.047 1.00 96.12 84 LEU A O 1
ATOM 677 N N . HIS A 1 85 ? -3.501 3.014 8.431 1.00 97.00 85 HIS A N 1
ATOM 678 C CA . HIS A 1 85 ? -3.150 1.736 7.821 1.00 97.00 85 HIS A CA 1
ATOM 679 C C . HIS A 1 85 ? -3.956 1.497 6.544 1.00 97.00 85 HIS A C 1
ATOM 681 O O . HIS A 1 85 ? -5.168 1.732 6.555 1.00 97.00 85 HIS A O 1
ATOM 687 N N . PRO A 1 86 ? -3.327 0.998 5.464 1.00 97.62 86 PRO A N 1
ATOM 688 C CA . PRO A 1 86 ? -4.059 0.551 4.293 1.00 97.62 86 PRO A CA 1
ATOM 689 C C . PRO A 1 86 ? -4.927 -0.669 4.619 1.00 97.62 86 PRO A C 1
ATOM 691 O O . PRO A 1 86 ? -4.548 -1.545 5.398 1.00 97.62 86 PRO A O 1
ATOM 694 N N . ILE A 1 87 ? -6.076 -0.723 3.956 1.00 97.56 87 ILE A N 1
ATOM 695 C CA . ILE A 1 87 ? -7.044 -1.826 3.969 1.00 97.56 87 ILE A CA 1
ATOM 696 C C . ILE A 1 87 ? -7.112 -2.464 2.588 1.00 97.56 87 ILE A C 1
ATOM 698 O O . ILE A 1 87 ? -7.189 -3.682 2.459 1.00 97.56 87 ILE A O 1
ATOM 702 N N . ALA A 1 88 ? -7.087 -1.633 1.544 1.00 97.31 88 ALA A N 1
ATOM 703 C CA . ALA A 1 88 ? -7.141 -2.082 0.164 1.00 97.31 88 ALA A CA 1
ATOM 704 C C . ALA A 1 88 ? -6.452 -1.087 -0.777 1.00 97.31 88 ALA A C 1
ATOM 706 O O . ALA A 1 88 ? -6.388 0.115 -0.507 1.00 97.31 88 ALA A O 1
ATOM 707 N N . PHE A 1 89 ? -5.988 -1.607 -1.911 1.00 97.12 89 PHE A N 1
ATOM 708 C CA . PHE A 1 89 ? -5.406 -0.849 -3.015 1.00 97.12 89 PHE A CA 1
ATOM 709 C C . PHE A 1 89 ? -6.236 -1.090 -4.277 1.00 97.12 89 PHE A C 1
ATOM 711 O O . PHE A 1 89 ? -6.681 -2.212 -4.517 1.00 97.12 89 PHE A O 1
ATOM 718 N N . ALA A 1 90 ? -6.417 -0.057 -5.095 1.00 96.94 90 ALA A N 1
ATOM 719 C CA . ALA A 1 90 ? -7.092 -0.140 -6.384 1.00 96.94 90 ALA A CA 1
ATOM 720 C C . ALA A 1 90 ? -6.276 0.590 -7.459 1.00 96.94 90 ALA A C 1
ATOM 722 O O . ALA A 1 90 ? -5.681 1.632 -7.190 1.00 96.94 90 ALA A O 1
ATOM 723 N N . SER A 1 91 ? -6.262 0.048 -8.675 1.00 94.38 91 SER A N 1
ATOM 724 C CA . SER A 1 91 ? -5.606 0.635 -9.849 1.00 94.38 91 SER A CA 1
ATOM 725 C C . SER A 1 91 ? -6.443 0.335 -11.087 1.00 94.38 91 SER A C 1
ATOM 727 O O . SER A 1 91 ? -6.943 -0.785 -11.217 1.00 94.38 91 SER A O 1
ATOM 729 N N . LYS A 1 92 ? -6.587 1.313 -11.983 1.00 90.44 92 LYS A N 1
ATOM 730 C CA . LYS A 1 92 ? -7.318 1.197 -13.247 1.00 90.44 92 LYS A CA 1
ATOM 731 C C . LYS A 1 92 ? -6.665 2.013 -14.354 1.00 90.44 92 LYS A C 1
ATOM 733 O O . LYS A 1 92 ? -6.112 3.088 -14.036 1.00 90.44 92 LYS A O 1
#